Protein AF-W1UDE2-F1 (afdb_monomer_lite)

pLDDT: mean 93.47, std 4.8, range [64.81, 98.12]

Organism: NCBI:txid1403945

Structure (mmCIF, N/CA/C/O backbone):
data_AF-W1UDE2-F1
#
_entry.id   AF-W1UDE2-F1
#
loop_
_atom_site.group_PDB
_atom_site.id
_atom_site.type_symbol
_atom_site.label_atom_id
_atom_site.label_alt_id
_atom_site.label_comp_id
_atom_site.label_asym_id
_atom_site.label_entity_id
_atom_site.label_seq_id
_atom_site.pdbx_PDB_ins_code
_atom_site.Cartn_x
_atom_site.Cartn_y
_atom_site.Cartn_z
_atom_site.occupancy
_atom_site.B_iso_or_equiv
_atom_site.auth_seq_id
_atom_site.auth_comp_id
_atom_site.auth_asym_id
_atom_site.auth_atom_id
_atom_site.pdbx_PDB_model_num
ATOM 1 N N . MET A 1 1 ? 11.462 -13.443 -24.710 1.00 75.19 1 MET A N 1
ATOM 2 C CA . MET A 1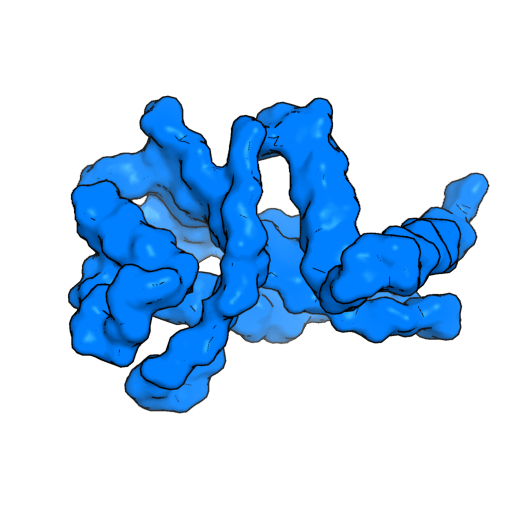 1 ? 11.586 -12.321 -23.776 1.00 75.19 1 MET A CA 1
ATOM 3 C C . MET A 1 1 ? 12.151 -12.863 -22.485 1.00 75.19 1 MET A C 1
ATOM 5 O O . MET A 1 1 ? 11.522 -13.728 -21.880 1.00 75.19 1 MET A O 1
ATOM 9 N N . ASP A 1 2 ? 13.369 -12.464 -22.137 1.00 89.50 2 ASP A N 1
ATOM 10 C CA . ASP A 1 2 ? 13.913 -12.736 -20.805 1.00 89.50 2 ASP A CA 1
ATOM 11 C C . ASP A 1 2 ? 13.407 -11.696 -19.782 1.00 89.50 2 ASP A C 1
ATOM 13 O O . ASP A 1 2 ? 12.695 -10.754 -20.130 1.00 89.50 2 ASP A O 1
ATOM 17 N N . LEU A 1 3 ? 13.744 -11.871 -18.501 1.00 86.25 3 LEU A N 1
ATOM 18 C CA . LEU A 1 3 ? 13.284 -10.970 -17.436 1.00 86.25 3 LEU A CA 1
ATOM 19 C C . LEU A 1 3 ? 13.793 -9.525 -17.606 1.00 86.25 3 LEU A C 1
ATOM 21 O O . LEU A 1 3 ? 13.105 -8.583 -17.216 1.00 86.25 3 LEU A O 1
ATOM 25 N N . ARG A 1 4 ? 14.994 -9.339 -18.168 1.00 86.88 4 ARG A N 1
ATOM 26 C CA . ARG A 1 4 ? 15.585 -8.009 -18.380 1.00 86.88 4 ARG A CA 1
ATOM 27 C C . ARG A 1 4 ? 14.872 -7.285 -19.508 1.00 86.88 4 ARG A C 1
ATOM 29 O O . ARG A 1 4 ? 14.511 -6.126 -19.340 1.00 86.88 4 ARG A O 1
ATOM 36 N N . GLU A 1 5 ? 14.646 -7.982 -20.616 1.00 89.56 5 GLU A N 1
ATOM 37 C CA . GLU A 1 5 ? 13.880 -7.483 -21.755 1.00 89.56 5 GLU A CA 1
ATOM 38 C C . GLU A 1 5 ? 12.455 -7.128 -21.330 1.00 89.56 5 GLU A C 1
ATOM 40 O O . GLU A 1 5 ? 12.001 -6.026 -21.621 1.00 89.56 5 GLU A O 1
ATOM 45 N N . TYR A 1 6 ? 11.785 -8.014 -20.579 1.00 89.81 6 TYR A N 1
ATOM 46 C CA . TYR A 1 6 ? 10.443 -7.765 -20.042 1.00 89.81 6 TYR A CA 1
ATOM 47 C C . TYR A 1 6 ? 10.383 -6.473 -19.237 1.00 89.81 6 TYR A C 1
ATOM 49 O O . TYR A 1 6 ? 9.583 -5.588 -19.531 1.00 89.81 6 TYR A O 1
ATOM 57 N N . ARG A 1 7 ? 11.286 -6.336 -18.263 1.00 90.12 7 ARG A N 1
ATOM 58 C CA . ARG A 1 7 ? 11.341 -5.152 -17.410 1.00 90.12 7 ARG A CA 1
ATOM 59 C C . ARG A 1 7 ? 11.651 -3.884 -18.203 1.00 90.12 7 ARG A C 1
ATOM 61 O O . ARG A 1 7 ? 11.041 -2.857 -17.943 1.00 90.12 7 ARG A O 1
ATOM 68 N N . ALA A 1 8 ? 12.572 -3.938 -19.164 1.00 90.56 8 ALA A N 1
ATOM 69 C CA . ALA A 1 8 ? 12.902 -2.778 -19.989 1.00 90.56 8 ALA A CA 1
ATOM 70 C C . ALA A 1 8 ? 11.701 -2.313 -20.829 1.00 90.56 8 ALA A C 1
ATOM 72 O O . ALA A 1 8 ? 11.433 -1.116 -20.897 1.00 90.56 8 ALA A O 1
ATOM 73 N N . THR A 1 9 ? 10.956 -3.248 -21.427 1.00 92.00 9 THR A N 1
ATOM 74 C CA . THR A 1 9 ? 9.731 -2.929 -22.174 1.00 92.00 9 THR A CA 1
ATOM 75 C C . THR A 1 9 ? 8.652 -2.354 -21.263 1.00 92.00 9 THR A C 1
ATOM 77 O O . THR A 1 9 ? 8.103 -1.310 -21.595 1.00 92.00 9 THR A O 1
ATOM 80 N N . LEU A 1 10 ? 8.415 -2.970 -20.102 1.00 92.38 10 LEU A N 1
ATOM 81 C CA . LEU A 1 10 ? 7.463 -2.484 -19.102 1.00 92.38 10 LEU A CA 1
ATOM 82 C C . LEU A 1 10 ? 7.771 -1.043 -18.673 1.00 92.38 10 LEU A C 1
ATOM 84 O O . LEU A 1 10 ? 6.910 -0.170 -18.704 1.00 92.38 10 LEU A O 1
ATOM 88 N N . LEU A 1 11 ? 9.019 -0.774 -18.289 1.00 94.00 11 LEU A N 1
ATOM 89 C CA . LEU A 1 11 ? 9.422 0.560 -17.858 1.00 94.00 11 LEU A CA 1
ATOM 90 C C . LEU A 1 11 ? 9.301 1.566 -19.004 1.00 94.00 11 LEU A C 1
ATOM 92 O O . LEU A 1 11 ? 8.850 2.688 -18.786 1.00 94.00 11 LEU A O 1
ATOM 96 N N . GLN A 1 12 ? 9.661 1.186 -20.231 1.00 94.19 12 GLN A N 1
ATOM 97 C CA . GLN A 1 12 ? 9.478 2.050 -21.395 1.00 94.19 12 GLN A CA 1
ATOM 98 C C . GLN A 1 12 ? 7.999 2.383 -21.634 1.00 94.19 12 GLN A C 1
ATOM 100 O O . GLN A 1 12 ? 7.687 3.543 -21.895 1.00 94.19 12 GLN A O 1
ATOM 105 N N . GLU A 1 13 ? 7.109 1.398 -21.528 1.00 94.56 13 GLU A N 1
ATOM 106 C CA . GLU A 1 13 ? 5.662 1.582 -21.647 1.00 94.56 13 GLU A CA 1
ATOM 107 C C . GLU A 1 13 ? 5.147 2.579 -20.605 1.00 94.56 13 GLU A C 1
ATOM 109 O O . GLU A 1 13 ? 4.590 3.605 -20.985 1.00 94.56 13 GLU A O 1
ATOM 114 N N . ILE A 1 14 ? 5.464 2.371 -19.323 1.00 95.62 14 ILE A N 1
ATOM 115 C CA . ILE A 1 14 ? 5.082 3.283 -18.230 1.00 95.62 14 ILE A CA 1
ATOM 116 C C . ILE A 1 14 ? 5.591 4.711 -18.483 1.00 95.62 14 ILE A C 1
ATOM 118 O O . ILE A 1 14 ? 4.854 5.679 -18.306 1.00 95.62 14 ILE A O 1
ATOM 122 N N . ASN A 1 15 ? 6.838 4.874 -18.942 1.00 94.75 15 ASN A N 1
ATOM 123 C CA . ASN A 1 15 ? 7.391 6.198 -19.254 1.00 94.75 15 ASN A CA 1
ATOM 124 C C . ASN A 1 15 ? 6.649 6.878 -20.425 1.00 94.75 15 ASN A C 1
ATOM 126 O O . ASN A 1 15 ? 6.450 8.096 -20.405 1.00 94.75 15 ASN A O 1
ATOM 130 N N . ILE A 1 16 ? 6.243 6.118 -21.450 1.00 96.06 16 ILE A N 1
ATOM 131 C CA . ILE A 1 16 ? 5.461 6.640 -22.582 1.00 96.06 16 ILE A CA 1
ATOM 132 C C . ILE A 1 16 ? 4.059 7.046 -22.117 1.00 96.06 16 ILE A C 1
ATOM 134 O O . ILE A 1 16 ? 3.590 8.124 -22.499 1.00 96.06 16 ILE A O 1
ATOM 138 N N . SER A 1 17 ? 3.415 6.224 -21.287 1.00 94.94 17 SER A N 1
ATOM 139 C CA . SER A 1 17 ? 2.090 6.501 -20.726 1.00 94.94 17 SER A CA 1
ATOM 140 C C . SER A 1 17 ? 2.114 7.762 -19.865 1.00 94.94 17 SER A C 1
ATOM 142 O O . SER A 1 17 ? 1.365 8.696 -20.149 1.00 94.94 17 SER A O 1
ATOM 144 N N . ALA A 1 18 ? 3.084 7.893 -18.953 1.00 95.00 18 ALA A N 1
ATOM 145 C CA . ALA A 1 18 ? 3.277 9.101 -18.144 1.00 95.00 18 ALA A CA 1
ATOM 146 C C . ALA A 1 18 ? 3.448 10.369 -18.992 1.00 95.00 18 ALA A C 1
ATOM 148 O O . ALA A 1 18 ? 2.801 11.390 -18.743 1.00 95.00 18 ALA A O 1
ATOM 149 N N . ALA A 1 19 ? 4.268 10.307 -20.046 1.00 94.62 19 ALA A N 1
ATOM 150 C CA . ALA A 1 19 ? 4.465 11.439 -20.950 1.00 94.62 19 ALA A CA 1
ATOM 151 C C . ALA A 1 19 ? 3.196 11.794 -21.748 1.00 94.62 19 ALA A C 1
ATOM 153 O O . ALA A 1 19 ? 2.926 12.973 -21.992 1.00 94.62 19 ALA A O 1
ATOM 154 N N . THR A 1 20 ? 2.421 10.785 -22.152 1.00 96.06 20 THR A N 1
ATOM 155 C CA . THR A 1 20 ? 1.198 10.947 -22.952 1.00 96.06 20 THR A CA 1
ATOM 156 C C . THR A 1 20 ? 0.052 11.503 -22.110 1.00 96.06 20 THR A C 1
ATOM 158 O O . THR A 1 20 ? -0.588 12.479 -22.509 1.00 96.06 20 THR A O 1
ATOM 161 N N . ASN A 1 21 ? -0.155 10.937 -20.921 1.00 93.56 21 ASN A N 1
ATOM 162 C CA . ASN A 1 21 ? -1.221 11.300 -19.990 1.00 93.56 21 ASN A CA 1
ATOM 163 C C . ASN A 1 21 ? -0.901 12.573 -19.195 1.00 93.56 21 ASN A C 1
ATOM 165 O O . ASN A 1 21 ? -1.800 13.182 -18.620 1.00 93.56 21 ASN A O 1
ATOM 169 N N . ARG A 1 22 ? 0.367 13.016 -19.206 1.00 92.06 22 ARG A N 1
ATOM 170 C CA . ARG A 1 22 ? 0.890 14.114 -18.371 1.00 92.06 22 ARG A CA 1
ATOM 171 C C . ARG A 1 22 ? 0.661 13.848 -16.882 1.00 92.06 22 ARG A C 1
ATOM 173 O O . ARG A 1 22 ? 0.319 14.765 -16.136 1.00 92.06 22 ARG A O 1
ATOM 180 N N . ASN A 1 23 ? 0.842 12.594 -16.491 1.00 91.31 23 ASN A N 1
ATOM 181 C CA . ASN A 1 23 ? 0.657 12.118 -15.131 1.00 91.31 23 ASN A CA 1
ATOM 182 C C . ASN A 1 23 ? 2.010 11.862 -14.455 1.00 91.31 23 ASN A C 1
ATOM 184 O O . ASN A 1 23 ? 3.055 11.834 -15.116 1.00 91.31 23 ASN A O 1
ATOM 188 N N . ASP A 1 24 ? 1.993 11.685 -13.136 1.00 92.75 24 ASP A N 1
ATOM 189 C CA . ASP A 1 24 ? 3.173 11.218 -12.421 1.00 92.75 24 ASP A CA 1
ATOM 190 C C . ASP A 1 24 ? 3.508 9.771 -12.811 1.00 92.75 24 ASP A C 1
ATOM 192 O O . ASP A 1 24 ? 2.634 8.931 -13.020 1.00 92.75 24 ASP A O 1
ATOM 196 N N . ILE A 1 25 ? 4.801 9.471 -12.922 1.00 94.12 25 ILE A N 1
ATOM 197 C CA . ILE A 1 25 ? 5.248 8.152 -13.370 1.00 94.12 25 ILE A CA 1
ATOM 198 C C . ILE A 1 25 ? 4.974 7.051 -12.336 1.00 94.12 25 ILE A C 1
ATOM 200 O O . ILE A 1 25 ? 4.784 5.897 -12.716 1.00 94.12 25 ILE A O 1
ATOM 204 N N . VAL A 1 26 ? 4.954 7.383 -11.041 1.00 94.44 26 VAL A N 1
ATOM 205 C CA . VAL A 1 26 ? 4.608 6.427 -9.982 1.00 94.44 26 VAL A CA 1
ATOM 206 C C . VAL A 1 26 ? 3.125 6.085 -10.068 1.00 94.44 26 VAL A C 1
ATOM 208 O O . VAL A 1 26 ? 2.786 4.910 -9.964 1.00 94.44 26 VAL A O 1
ATOM 211 N N . SER A 1 27 ? 2.265 7.072 -10.332 1.00 94.12 27 SER A N 1
ATOM 212 C CA . SER A 1 27 ? 0.832 6.856 -10.571 1.00 94.12 27 SER A CA 1
ATOM 213 C C . SER A 1 27 ? 0.587 5.914 -11.751 1.00 94.12 27 SER A C 1
ATOM 215 O O . SER A 1 27 ? -0.128 4.928 -11.613 1.00 94.12 27 SER A O 1
ATOM 217 N N . GLU A 1 28 ? 1.261 6.131 -12.883 1.00 96.12 28 GLU A N 1
ATOM 218 C CA . GLU A 1 28 ? 1.158 5.242 -14.055 1.00 96.12 28 GLU A CA 1
ATOM 219 C C . GLU A 1 28 ? 1.693 3.832 -13.775 1.00 96.12 28 GLU A C 1
ATOM 221 O O . GLU A 1 28 ? 1.134 2.842 -14.243 1.00 96.12 28 GLU A O 1
ATOM 226 N N . PHE A 1 29 ? 2.762 3.719 -12.981 1.00 96.38 29 PHE A N 1
ATOM 227 C CA . PHE A 1 29 ? 3.262 2.429 -12.514 1.00 96.38 29 PHE A CA 1
ATOM 228 C C . PHE A 1 29 ? 2.225 1.710 -11.641 1.00 96.38 29 PHE A C 1
ATOM 230 O O . PHE A 1 29 ? 1.956 0.532 -11.866 1.00 96.38 29 PHE A O 1
ATOM 237 N N . ILE A 1 30 ? 1.623 2.399 -10.669 1.00 96.12 30 ILE A N 1
ATOM 238 C CA . ILE A 1 30 ? 0.581 1.826 -9.808 1.00 96.12 30 ILE A CA 1
ATOM 239 C C . ILE A 1 30 ? -0.603 1.376 -10.658 1.00 96.12 30 ILE A C 1
ATOM 241 O O . ILE A 1 30 ? -1.016 0.223 -10.547 1.00 96.12 30 ILE A O 1
ATOM 245 N N . GLN A 1 31 ? -1.099 2.252 -11.532 1.00 94.69 31 GLN A N 1
ATOM 246 C CA . GLN A 1 31 ? -2.241 1.980 -12.394 1.00 94.69 31 GLN A CA 1
ATOM 247 C C . GLN A 1 31 ? -1.998 0.755 -13.280 1.00 94.69 31 GLN A C 1
ATOM 249 O O . GLN A 1 31 ? -2.835 -0.142 -13.301 1.00 94.69 31 GLN A O 1
ATOM 254 N N . TYR A 1 32 ? -0.822 0.647 -13.908 1.00 94.94 32 TYR A N 1
ATOM 255 C CA . TYR A 1 32 ? -0.461 -0.523 -14.712 1.00 94.94 32 TYR A CA 1
ATOM 256 C C . TYR A 1 32 ? -0.598 -1.838 -13.927 1.00 94.94 32 TYR A C 1
ATOM 258 O O . TYR A 1 32 ? -1.164 -2.814 -14.419 1.00 94.94 32 TYR A O 1
ATOM 266 N N . TYR A 1 33 ? -0.070 -1.906 -12.702 1.00 94.25 33 TYR A N 1
ATOM 267 C CA . TYR A 1 33 ? -0.150 -3.133 -11.902 1.00 94.25 33 TYR A CA 1
ATOM 268 C C . TYR A 1 33 ? -1.560 -3.397 -11.383 1.00 94.25 33 TYR A C 1
ATOM 270 O O . TYR A 1 33 ? -2.008 -4.540 -11.402 1.00 94.25 33 TYR A O 1
ATOM 278 N N . VAL A 1 34 ? -2.255 -2.354 -10.939 1.00 95.00 34 VAL A N 1
ATOM 279 C CA . VAL A 1 34 ? -3.624 -2.447 -10.434 1.00 95.00 34 VAL A CA 1
ATOM 280 C C . VAL A 1 34 ? -4.574 -2.955 -11.514 1.00 95.00 34 VAL A C 1
ATOM 282 O O . VAL A 1 34 ? -5.333 -3.876 -11.236 1.00 95.00 34 VAL A O 1
ATOM 285 N N . GLU A 1 35 ? -4.503 -2.429 -12.738 1.00 94.62 35 GLU A N 1
ATOM 286 C CA . GLU A 1 35 ? -5.339 -2.883 -13.859 1.00 94.62 35 GLU A CA 1
ATOM 287 C C . GLU A 1 35 ? -5.130 -4.378 -14.131 1.00 94.62 35 GLU A C 1
ATOM 289 O O . GLU A 1 35 ? -6.093 -5.138 -14.185 1.00 94.62 35 GLU A O 1
ATOM 294 N N . ASN A 1 36 ? -3.873 -4.835 -14.163 1.00 93.44 36 ASN A N 1
ATOM 295 C CA . ASN A 1 36 ? -3.560 -6.260 -14.307 1.00 93.44 36 ASN A CA 1
ATOM 296 C C . ASN A 1 36 ? -4.108 -7.122 -13.153 1.00 93.44 36 ASN A C 1
ATOM 298 O O . ASN A 1 36 ? -4.442 -8.288 -13.357 1.00 93.44 36 ASN A O 1
ATOM 302 N N . MET A 1 37 ? -4.162 -6.586 -11.930 1.00 93.81 37 MET A N 1
ATOM 303 C CA . MET A 1 37 ? -4.700 -7.295 -10.764 1.00 93.81 37 MET A CA 1
ATOM 304 C C . MET A 1 37 ? -6.233 -7.344 -10.769 1.00 93.81 37 MET A C 1
ATOM 306 O O . MET A 1 37 ? -6.796 -8.372 -10.396 1.00 93.81 37 MET A O 1
ATOM 310 N N . ILE A 1 38 ? -6.897 -6.278 -11.223 1.00 94.25 38 ILE A N 1
ATOM 311 C CA . ILE A 1 38 ? -8.353 -6.247 -11.429 1.00 94.25 38 ILE A CA 1
ATOM 312 C C . ILE A 1 38 ? -8.741 -7.244 -12.525 1.00 94.25 38 ILE A C 1
ATOM 314 O O . ILE A 1 38 ? -9.632 -8.064 -12.318 1.00 94.25 38 ILE A O 1
ATOM 318 N N . ASP A 1 39 ? -8.021 -7.253 -13.651 1.00 95.19 39 ASP A N 1
ATOM 319 C CA . ASP A 1 39 ? -8.230 -8.216 -14.743 1.00 95.19 39 ASP A CA 1
ATOM 320 C C . ASP A 1 39 ? -8.025 -9.673 -14.292 1.00 95.19 39 ASP A C 1
ATOM 322 O O . ASP A 1 39 ? -8.617 -10.599 -14.850 1.00 95.19 39 ASP A O 1
ATOM 326 N N . ALA A 1 40 ? -7.187 -9.885 -13.274 1.00 94.19 40 ALA A N 1
ATOM 327 C CA . ALA A 1 40 ? -6.961 -11.181 -12.640 1.00 94.19 40 ALA A CA 1
ATOM 328 C C . ALA A 1 40 ? -7.982 -11.524 -11.535 1.00 94.19 40 ALA A C 1
ATOM 330 O O . ALA A 1 40 ? -7.820 -12.553 -10.878 1.00 94.19 40 ALA A O 1
ATOM 331 N N . GLU A 1 41 ? -9.012 -10.695 -11.333 1.00 91.56 41 GLU A N 1
ATOM 332 C CA . GLU A 1 41 ? -10.052 -10.844 -10.306 1.00 91.56 41 GLU A CA 1
ATOM 333 C C . GLU A 1 41 ? -9.492 -10.877 -8.862 1.00 91.56 41 GLU A C 1
ATOM 335 O O . GLU A 1 41 ? -10.056 -11.518 -7.975 1.00 91.56 41 GLU A O 1
ATOM 340 N N . GLU A 1 42 ? -8.369 -10.192 -8.590 1.00 89.75 42 GLU A N 1
ATOM 341 C CA . GLU A 1 42 ? -7.819 -10.084 -7.222 1.00 89.75 42 GLU A CA 1
ATOM 342 C C . GLU A 1 42 ? -8.613 -9.107 -6.337 1.00 89.75 42 GLU A C 1
ATOM 344 O O . GLU A 1 42 ? -8.598 -9.237 -5.109 1.00 89.75 42 GLU A O 1
ATOM 349 N N . PHE A 1 43 ? -9.253 -8.103 -6.941 1.00 89.69 43 PHE A N 1
ATOM 350 C CA . PHE A 1 43 ? -10.190 -7.161 -6.321 1.00 89.69 43 PHE A CA 1
ATOM 351 C C . PHE A 1 43 ? -10.995 -6.434 -7.411 1.00 89.69 43 PHE A C 1
ATOM 353 O O . PHE A 1 43 ? -10.543 -6.338 -8.549 1.00 89.69 43 PHE A O 1
ATOM 360 N N . ASP A 1 44 ? -12.169 -5.908 -7.052 1.00 87.56 44 ASP A N 1
ATOM 361 C CA . ASP A 1 44 ? -13.123 -5.355 -8.027 1.00 87.56 44 ASP A CA 1
ATOM 362 C C . ASP A 1 44 ? -12.839 -3.899 -8.428 1.00 87.56 44 ASP A C 1
ATOM 364 O O . ASP A 1 44 ? -13.110 -3.503 -9.559 1.00 87.56 44 ASP A O 1
ATOM 368 N N . ASP A 1 45 ? -12.337 -3.087 -7.495 1.00 90.69 45 ASP A N 1
ATOM 369 C CA . ASP A 1 45 ? -12.121 -1.653 -7.702 1.00 90.69 45 ASP A CA 1
ATOM 370 C C . ASP A 1 45 ? -10.917 -1.148 -6.899 1.00 90.69 45 ASP A C 1
ATOM 372 O O . ASP A 1 45 ? -10.564 -1.711 -5.857 1.00 90.69 45 ASP A O 1
ATOM 376 N N . PHE A 1 46 ? -10.296 -0.071 -7.375 1.00 94.44 46 PHE A N 1
ATOM 377 C CA . PHE A 1 46 ? -9.144 0.575 -6.761 1.00 94.44 46 PHE A CA 1
ATOM 378 C C . PHE A 1 46 ? -9.299 2.089 -6.764 1.00 94.44 46 PHE A C 1
ATOM 380 O O . PHE A 1 46 ? -9.602 2.714 -7.776 1.00 94.44 46 PHE A O 1
ATOM 387 N N . THR A 1 47 ? -8.996 2.699 -5.625 1.00 95.50 47 THR A N 1
ATOM 388 C CA . THR A 1 47 ? -8.887 4.148 -5.498 1.00 95.50 47 THR A CA 1
ATOM 389 C C . THR A 1 47 ? -7.434 4.526 -5.251 1.00 95.50 47 THR A C 1
ATOM 391 O O . THR A 1 47 ? -6.866 4.219 -4.196 1.00 95.50 47 THR A O 1
ATOM 394 N N . GLU A 1 48 ? -6.841 5.231 -6.213 1.00 94.62 48 GLU A N 1
ATOM 395 C CA . GLU A 1 48 ? -5.506 5.805 -6.066 1.00 94.62 48 GLU A CA 1
ATOM 396 C C . GLU A 1 48 ? -5.513 6.908 -5.003 1.00 94.62 48 GLU A C 1
ATOM 398 O O . GLU A 1 48 ? -6.376 7.788 -4.990 1.00 94.62 48 GLU A O 1
ATOM 403 N N . CYS A 1 49 ? -4.548 6.863 -4.087 1.00 94.31 49 CYS A N 1
ATOM 404 C CA . CYS A 1 49 ? -4.429 7.848 -3.024 1.00 94.31 49 CYS A CA 1
ATOM 405 C C . CYS A 1 49 ? -3.008 7.867 -2.469 1.00 94.31 49 CYS A C 1
ATOM 407 O O . CYS A 1 49 ? -2.684 7.107 -1.557 1.00 94.31 49 CYS A O 1
ATOM 409 N N . PHE A 1 50 ? -2.177 8.783 -2.969 1.00 94.50 50 PHE A N 1
ATOM 410 C CA . PHE A 1 50 ? -0.930 9.119 -2.292 1.00 94.50 50 PHE A CA 1
ATOM 411 C C . PHE A 1 50 ? -1.230 9.907 -1.013 1.00 94.50 50 PHE A C 1
ATOM 413 O O . PHE A 1 50 ? -1.730 11.036 -1.062 1.00 94.50 50 PHE A O 1
ATOM 420 N N . TYR A 1 51 ? -0.909 9.324 0.141 1.00 94.81 51 TYR A N 1
ATOM 421 C CA . TYR A 1 51 ? -1.138 9.959 1.433 1.00 94.81 51 TYR A CA 1
ATOM 422 C C . TYR A 1 51 ? -0.028 9.653 2.443 1.00 94.81 51 TYR A C 1
ATOM 424 O O . TYR A 1 51 ? 0.149 8.511 2.866 1.00 94.81 51 TYR A O 1
ATOM 432 N N . GLU A 1 52 ? 0.684 10.698 2.878 1.00 93.38 52 GLU A N 1
ATOM 433 C CA . GLU A 1 52 ? 1.753 10.654 3.888 1.00 93.38 52 GLU A CA 1
ATOM 434 C C . GLU A 1 52 ? 1.429 11.635 5.036 1.00 93.38 52 GLU A C 1
ATOM 436 O O . GLU A 1 52 ? 1.832 12.802 4.999 1.00 93.38 52 GLU A O 1
ATOM 441 N N . PRO A 1 53 ? 0.658 11.211 6.058 1.00 86.25 53 PRO A N 1
ATOM 442 C CA . PRO A 1 53 ? 0.278 12.087 7.156 1.00 86.25 53 PRO A CA 1
ATOM 443 C C . PRO A 1 53 ? 1.459 12.367 8.084 1.00 86.25 53 PRO A C 1
ATOM 445 O O . PRO A 1 53 ? 2.280 11.495 8.388 1.00 86.25 53 PRO A O 1
ATOM 448 N N . LEU A 1 54 ? 1.489 13.581 8.635 1.00 85.62 54 LEU A N 1
ATOM 449 C CA . LEU A 1 54 ? 2.351 13.892 9.768 1.00 85.62 54 LEU A CA 1
ATOM 450 C C . LEU A 1 54 ? 1.763 13.250 11.025 1.00 85.62 54 LEU A C 1
ATOM 452 O O . LE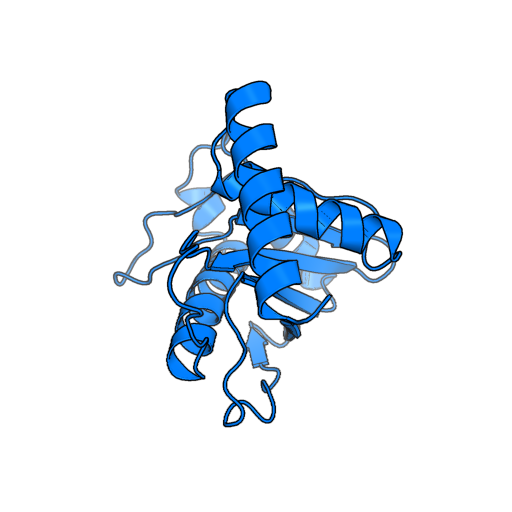U A 1 54 ? 0.703 13.651 11.495 1.00 85.62 54 LEU A O 1
ATOM 456 N N . VAL A 1 55 ? 2.465 12.261 11.577 1.00 85.00 55 VAL A N 1
ATOM 457 C CA . VAL A 1 55 ? 2.015 11.521 12.763 1.00 85.00 55 VAL A CA 1
ATOM 458 C C . VAL A 1 55 ? 2.977 11.678 13.948 1.00 85.00 55 VAL A C 1
ATOM 460 O O . VAL A 1 55 ? 4.166 11.981 13.769 1.00 85.00 55 VAL A O 1
ATOM 463 N N . PRO A 1 56 ? 2.513 11.451 15.194 1.00 82.38 56 PRO A N 1
ATOM 464 C CA . PRO A 1 56 ? 3.348 11.566 16.378 1.00 82.38 56 PRO A CA 1
ATOM 465 C C . PRO A 1 56 ? 4.483 10.535 16.355 1.00 82.38 56 PRO A C 1
ATOM 467 O O . PRO A 1 56 ? 4.387 9.475 15.739 1.00 82.38 56 PRO A O 1
ATOM 470 N N . ARG A 1 57 ? 5.559 10.804 17.104 1.00 76.31 57 ARG A N 1
ATOM 471 C CA . ARG A 1 57 ? 6.719 9.897 17.270 1.00 76.31 57 ARG A CA 1
ATOM 472 C C . ARG A 1 57 ? 7.564 9.665 16.006 1.00 76.31 57 ARG A C 1
ATOM 474 O O . ARG A 1 57 ? 8.337 8.712 15.987 1.00 76.31 57 ARG A O 1
ATOM 481 N N . GLN A 1 58 ? 7.458 10.525 14.986 1.00 64.81 58 GLN A N 1
ATOM 482 C CA . GLN A 1 58 ? 8.248 10.442 13.743 1.00 64.81 58 GLN A CA 1
ATOM 483 C C . GLN A 1 58 ? 8.136 9.082 13.026 1.00 64.81 58 GLN A C 1
ATOM 485 O O . GLN A 1 58 ? 9.053 8.669 12.310 1.00 64.81 58 GLN A O 1
ATOM 490 N N . LYS A 1 59 ? 7.024 8.356 13.212 1.00 76.38 59 LYS A N 1
ATOM 491 C CA . LYS A 1 59 ? 6.737 7.190 12.375 1.00 76.38 59 LYS A CA 1
ATOM 492 C C . LYS A 1 59 ? 6.485 7.693 10.952 1.00 76.38 59 LYS A C 1
ATOM 494 O O . LYS A 1 59 ? 5.727 8.634 10.760 1.00 76.38 59 LYS A O 1
ATOM 499 N N . LYS A 1 60 ? 7.122 7.074 9.959 1.00 88.31 60 LYS A N 1
ATOM 500 C CA . LYS A 1 60 ? 6.752 7.297 8.557 1.00 88.31 60 LYS A CA 1
ATOM 501 C C . LYS A 1 60 ? 5.503 6.481 8.267 1.00 88.31 60 LYS A C 1
ATOM 503 O O . LYS A 1 60 ? 5.505 5.285 8.552 1.00 88.31 60 LYS A O 1
ATOM 508 N N . VAL A 1 61 ? 4.484 7.125 7.721 1.00 94.50 61 VAL A N 1
ATOM 509 C CA . VAL A 1 61 ? 3.204 6.523 7.348 1.00 94.50 61 VAL A CA 1
ATOM 510 C C . VAL A 1 61 ? 2.945 6.891 5.904 1.00 94.50 61 VAL A C 1
ATOM 512 O O . VAL A 1 61 ? 3.167 8.033 5.532 1.00 94.50 61 VAL A O 1
ATOM 515 N N . GLN A 1 62 ? 2.543 5.923 5.095 1.00 96.44 62 GLN A N 1
ATOM 516 C CA . GLN A 1 62 ? 2.270 6.153 3.685 1.00 96.44 62 GLN A CA 1
ATOM 517 C C . GLN A 1 62 ? 1.335 5.067 3.172 1.00 96.44 62 GLN A C 1
ATOM 519 O O . GLN A 1 62 ? 1.518 3.897 3.525 1.00 96.44 62 GLN A O 1
ATOM 524 N N . ILE A 1 63 ? 0.399 5.469 2.325 1.00 97.44 63 ILE A N 1
ATOM 525 C CA . ILE A 1 63 ? -0.314 4.613 1.379 1.00 97.44 63 ILE A CA 1
ATOM 526 C C . ILE A 1 63 ? -0.310 5.307 0.016 1.00 97.44 63 ILE A C 1
ATOM 528 O O . ILE A 1 63 ? -0.200 6.532 -0.035 1.00 97.44 63 ILE A O 1
ATOM 532 N N . ASP A 1 64 ? -0.430 4.521 -1.048 1.00 97.38 64 ASP A N 1
ATOM 533 C CA . ASP A 1 64 ? -0.543 5.016 -2.425 1.00 97.38 64 ASP A CA 1
ATOM 534 C C . ASP A 1 64 ? -1.895 4.646 -3.069 1.00 97.38 64 ASP A C 1
ATOM 536 O O . ASP A 1 64 ? -2.217 5.071 -4.176 1.00 97.38 64 ASP A O 1
ATOM 540 N N . GLY A 1 65 ? -2.731 3.895 -2.352 1.00 96.31 65 GLY A N 1
ATOM 541 C CA . GLY A 1 65 ? -4.104 3.605 -2.744 1.00 96.31 65 GLY A CA 1
ATOM 542 C C . GLY A 1 65 ? -4.753 2.546 -1.867 1.00 96.31 65 GLY A C 1
ATOM 543 O O . GLY A 1 65 ? -4.106 1.953 -0.991 1.00 96.31 65 GLY A O 1
ATOM 544 N N . TYR A 1 66 ? -6.038 2.303 -2.109 1.00 96.75 66 TYR A N 1
ATOM 545 C CA . TYR A 1 66 ? -6.795 1.262 -1.425 1.00 96.75 66 TYR A CA 1
ATOM 546 C C . TYR A 1 66 ? -7.821 0.581 -2.336 1.00 96.75 66 TYR A C 1
ATOM 548 O O . TYR A 1 66 ? -8.261 1.138 -3.336 1.00 96.75 66 TYR A O 1
ATOM 556 N N . ALA A 1 67 ? -8.214 -0.623 -1.939 1.00 96.06 67 ALA A N 1
ATOM 557 C CA . ALA A 1 67 ? -9.345 -1.367 -2.469 1.00 96.06 67 ALA A CA 1
ATOM 558 C C . ALA A 1 67 ? -10.102 -1.997 -1.294 1.00 96.06 67 ALA A C 1
ATOM 560 O O . ALA A 1 67 ? -9.498 -2.358 -0.275 1.00 96.06 67 ALA A O 1
ATOM 561 N N . ARG A 1 68 ? -11.422 -2.132 -1.408 1.00 94.25 68 ARG A N 1
ATOM 562 C CA . ARG A 1 68 ? -12.258 -2.731 -0.364 1.00 94.25 68 ARG A CA 1
ATOM 563 C C . ARG A 1 68 ? -13.109 -3.839 -0.956 1.00 94.25 68 ARG A C 1
ATOM 565 O O . ARG A 1 68 ? -13.876 -3.597 -1.876 1.00 94.25 68 ARG A O 1
ATOM 572 N N . ASP A 1 69 ? -13.022 -5.012 -0.349 1.00 93.88 69 ASP A N 1
ATOM 573 C CA . ASP A 1 69 ? -13.981 -6.085 -0.572 1.00 93.88 69 ASP A CA 1
ATOM 574 C C . ASP A 1 69 ? -15.101 -5.950 0.473 1.00 93.88 69 ASP A C 1
ATOM 576 O O . ASP A 1 69 ? -14.882 -6.035 1.687 1.00 93.88 69 ASP A O 1
ATOM 580 N N . GLU A 1 70 ? -16.316 -5.658 0.013 1.00 89.50 70 GLU A N 1
ATOM 581 C CA . GLU A 1 70 ? -17.481 -5.514 0.890 1.00 89.50 70 GLU A CA 1
ATOM 582 C C . GLU A 1 70 ? -18.082 -6.858 1.325 1.00 89.50 70 GLU A C 1
ATOM 584 O O . GLU A 1 70 ? -18.749 -6.923 2.364 1.00 89.50 70 GLU A O 1
ATOM 589 N N . VAL A 1 71 ? -17.841 -7.929 0.564 1.00 90.19 71 VAL A N 1
ATOM 590 C CA . VAL A 1 71 ? -18.374 -9.269 0.825 1.00 90.19 71 VAL A CA 1
ATOM 591 C C . VAL A 1 71 ? -17.677 -9.875 2.035 1.00 90.19 71 VAL A C 1
ATOM 593 O O . VAL A 1 71 ? -18.344 -10.359 2.955 1.00 90.19 71 VAL A O 1
ATOM 596 N N . ASP A 1 72 ? -16.346 -9.819 2.071 1.00 90.69 72 ASP A N 1
ATOM 597 C CA . ASP A 1 72 ? -15.552 -10.384 3.164 1.00 90.69 72 ASP A CA 1
ATOM 598 C C . ASP A 1 72 ? -15.061 -9.335 4.184 1.00 90.69 72 ASP A C 1
ATOM 600 O O . ASP A 1 72 ? -14.554 -9.704 5.245 1.00 90.69 72 ASP A O 1
ATOM 604 N N . ASN A 1 73 ? -15.293 -8.041 3.927 1.00 93.31 73 ASN A N 1
ATOM 605 C CA . ASN A 1 73 ? -14.802 -6.908 4.721 1.00 93.31 73 ASN A CA 1
ATOM 606 C C . ASN A 1 73 ? -13.268 -6.871 4.851 1.00 93.31 73 ASN A C 1
ATOM 608 O O . ASN A 1 73 ? -12.734 -6.529 5.916 1.00 93.31 73 ASN A O 1
ATOM 612 N N . THR A 1 74 ? -12.559 -7.205 3.773 1.00 95.69 74 THR A N 1
ATOM 613 C CA . THR A 1 74 ? -11.113 -7.026 3.644 1.00 95.69 74 THR A CA 1
ATOM 614 C C . THR A 1 74 ? -10.784 -5.635 3.104 1.00 95.69 74 THR A C 1
ATOM 616 O O . THR A 1 74 ? -11.333 -5.176 2.102 1.00 95.69 74 THR A O 1
ATOM 619 N N . PHE A 1 75 ? -9.827 -4.969 3.754 1.00 97.00 75 PHE A N 1
ATOM 620 C CA . PHE A 1 75 ? -9.224 -3.735 3.248 1.00 97.00 75 PHE A CA 1
ATOM 621 C C . PHE A 1 75 ? -7.848 -4.032 2.655 1.00 97.00 75 PHE A C 1
ATOM 623 O O . PHE A 1 75 ? -6.938 -4.492 3.351 1.00 97.00 75 PHE A O 1
ATOM 630 N N . SER A 1 76 ? -7.695 -3.740 1.372 1.00 97.25 76 SER A N 1
ATOM 631 C CA . SER A 1 76 ? -6.445 -3.843 0.633 1.00 97.25 76 SER A CA 1
ATOM 632 C C . SER A 1 76 ? -5.797 -2.465 0.531 1.00 97.25 76 SER A C 1
ATOM 634 O O . SER A 1 76 ? -6.430 -1.523 0.071 1.00 97.25 76 SER A O 1
ATOM 636 N N . LEU A 1 77 ? -4.549 -2.327 0.973 1.00 97.94 77 LEU A N 1
ATOM 637 C CA . LEU A 1 77 ? -3.798 -1.069 0.969 1.00 97.94 77 LEU A CA 1
ATOM 638 C C . LEU A 1 77 ? -2.507 -1.238 0.180 1.00 97.94 77 LEU A C 1
ATOM 640 O O . LEU A 1 77 ? -1.827 -2.258 0.307 1.00 97.94 77 LEU A O 1
ATOM 644 N N . PHE A 1 78 ? -2.158 -0.229 -0.607 1.00 98.06 78 PHE A N 1
ATOM 645 C CA . PHE A 1 78 ? -1.082 -0.313 -1.586 1.00 98.06 78 PHE A CA 1
ATOM 646 C C . PHE A 1 78 ? 0.048 0.648 -1.231 1.00 98.06 78 PHE A C 1
ATOM 648 O O . PHE A 1 78 ? -0.186 1.734 -0.699 1.00 98.06 78 PHE A O 1
ATOM 655 N N . ILE A 1 79 ? 1.281 0.234 -1.511 1.00 97.94 79 ILE A N 1
ATOM 656 C CA . ILE A 1 79 ? 2.466 1.087 -1.453 1.00 97.94 79 ILE A CA 1
ATOM 657 C C . ILE A 1 79 ? 3.421 0.725 -2.593 1.00 97.94 79 ILE A C 1
ATOM 659 O O . ILE A 1 79 ? 3.726 -0.448 -2.805 1.00 97.94 79 ILE A O 1
ATOM 663 N N . ALA A 1 80 ? 3.912 1.723 -3.314 1.00 97.50 80 ALA A N 1
ATOM 664 C CA . ALA A 1 80 ? 4.848 1.584 -4.411 1.00 97.50 80 ALA A CA 1
ATOM 665 C C . ALA A 1 80 ? 6.299 1.774 -3.937 1.00 97.50 80 ALA A C 1
ATOM 667 O O . ALA A 1 80 ? 6.655 2.730 -3.246 1.00 97.50 80 ALA A O 1
ATOM 668 N N . ASP A 1 81 ? 7.167 0.853 -4.348 1.00 96.56 81 ASP A N 1
ATOM 669 C CA . ASP A 1 81 ? 8.625 0.952 -4.300 1.00 96.56 81 ASP A CA 1
ATOM 670 C C . ASP A 1 81 ? 9.164 0.868 -5.730 1.00 96.56 81 ASP A C 1
ATOM 672 O O . ASP A 1 81 ? 9.621 -0.184 -6.189 1.00 96.56 81 ASP A O 1
ATOM 676 N N . PHE A 1 82 ? 9.060 1.994 -6.434 1.00 94.94 82 PHE A N 1
ATOM 677 C CA . PHE A 1 82 ? 9.399 2.123 -7.845 1.00 94.94 82 PHE A CA 1
ATOM 678 C C . PHE A 1 82 ? 10.757 2.809 -8.037 1.00 94.94 82 PHE A C 1
ATOM 680 O O . PHE A 1 82 ? 10.955 3.950 -7.622 1.00 94.94 82 PHE A O 1
ATOM 687 N N . SER A 1 83 ? 11.709 2.113 -8.663 1.00 91.75 83 SER A N 1
ATOM 688 C CA . SER A 1 83 ? 13.051 2.643 -8.946 1.00 91.75 83 SER A CA 1
ATOM 689 C C . SER A 1 83 ? 13.141 3.395 -10.276 1.00 91.75 83 SER A C 1
ATOM 691 O O . SER A 1 83 ? 14.008 4.255 -10.433 1.00 91.75 83 SER A O 1
ATOM 693 N N . ASN A 1 84 ? 12.286 3.042 -11.248 1.00 90.38 84 ASN A N 1
ATOM 694 C CA . ASN A 1 84 ? 12.381 3.455 -12.655 1.00 90.38 84 ASN A CA 1
ATOM 695 C C . ASN A 1 84 ? 13.796 3.293 -13.261 1.00 90.38 84 ASN A C 1
ATOM 697 O O . ASN A 1 84 ? 14.199 4.026 -14.167 1.00 90.38 84 ASN A O 1
ATOM 701 N N . ASN A 1 85 ? 14.606 2.368 -12.737 1.00 87.19 85 ASN A N 1
ATOM 702 C CA . ASN A 1 85 ? 15.997 2.234 -13.152 1.00 87.19 85 ASN A CA 1
ATOM 703 C C . ASN A 1 85 ? 16.111 1.283 -14.347 1.00 87.19 85 ASN A C 1
ATOM 705 O O . ASN A 1 85 ? 16.137 0.068 -14.176 1.00 87.19 85 ASN A O 1
ATOM 709 N N . ASN A 1 86 ? 16.219 1.820 -15.562 1.00 77.00 86 ASN A N 1
ATOM 710 C CA . ASN A 1 86 ? 16.346 1.017 -16.787 1.00 77.00 86 ASN A CA 1
ATOM 711 C C . ASN A 1 86 ? 17.724 0.366 -16.997 1.00 77.00 86 ASN A C 1
ATOM 713 O O . ASN A 1 86 ? 17.877 -0.435 -17.918 1.00 77.00 86 ASN A O 1
ATOM 717 N N . ILE A 1 87 ? 18.727 0.710 -16.186 1.00 78.12 87 ILE A N 1
ATOM 718 C CA . ILE A 1 87 ? 20.113 0.263 -16.383 1.00 78.12 87 ILE A CA 1
ATOM 719 C C . ILE A 1 87 ? 20.396 -0.966 -15.523 1.00 78.12 87 ILE A C 1
ATOM 721 O O . ILE A 1 87 ? 20.805 -2.006 -16.041 1.00 78.12 87 ILE A O 1
ATOM 725 N N . ASP A 1 88 ? 20.135 -0.859 -14.222 1.00 84.44 88 ASP A N 1
ATOM 726 C CA . ASP A 1 88 ? 20.416 -1.913 -13.256 1.00 84.44 88 ASP A CA 1
ATOM 727 C C . ASP A 1 88 ? 19.123 -2.456 -12.655 1.00 84.44 88 ASP A C 1
ATOM 729 O O . ASP A 1 88 ? 18.224 -1.708 -12.268 1.00 84.44 88 ASP A O 1
ATOM 733 N N . ILE A 1 89 ? 19.041 -3.783 -12.541 1.00 86.56 89 ILE A N 1
ATOM 734 C CA . ILE A 1 89 ? 17.945 -4.412 -11.810 1.00 86.56 89 ILE A CA 1
ATOM 735 C C . ILE A 1 89 ? 18.283 -4.407 -10.326 1.00 86.56 89 ILE A C 1
ATOM 737 O O . ILE A 1 89 ? 19.150 -5.151 -9.858 1.00 86.56 89 ILE A O 1
ATOM 741 N N . GLU A 1 90 ? 17.555 -3.584 -9.586 1.00 92.94 90 GLU A N 1
ATOM 742 C CA . GLU A 1 90 ? 17.638 -3.543 -8.137 1.00 92.94 90 GLU A CA 1
ATOM 743 C C . GLU A 1 90 ? 16.973 -4.763 -7.490 1.00 92.94 90 GLU A C 1
ATOM 745 O O . GLU A 1 90 ? 16.136 -5.458 -8.072 1.00 92.94 90 GLU A O 1
ATOM 750 N N . THR A 1 91 ? 17.377 -5.038 -6.250 1.00 95.19 91 THR A N 1
ATOM 751 C CA . THR A 1 91 ? 16.857 -6.155 -5.462 1.00 95.19 91 THR A CA 1
ATOM 752 C C . THR A 1 91 ? 16.100 -5.638 -4.246 1.00 95.19 91 THR A C 1
ATOM 754 O O . THR A 1 91 ? 16.674 -4.909 -3.437 1.00 95.19 91 THR A O 1
ATOM 757 N N . LEU A 1 92 ? 14.856 -6.084 -4.069 1.00 96.56 92 LEU A N 1
ATOM 758 C CA . LEU A 1 92 ? 14.064 -5.818 -2.873 1.00 96.56 92 LEU A CA 1
ATOM 759 C C . LEU A 1 92 ? 14.433 -6.816 -1.762 1.00 96.56 92 LEU A C 1
ATOM 761 O O . LEU A 1 92 ? 14.292 -8.034 -1.915 1.00 96.56 92 LEU A O 1
ATOM 765 N N . ILE A 1 93 ? 14.929 -6.309 -0.631 1.00 96.50 93 ILE A N 1
ATOM 766 C CA . ILE A 1 93 ? 15.377 -7.125 0.512 1.00 96.50 93 ILE A CA 1
ATOM 767 C C . ILE A 1 93 ? 14.415 -7.056 1.708 1.00 96.50 93 ILE A C 1
ATOM 769 O O . ILE A 1 93 ? 13.650 -6.109 1.868 1.00 96.50 93 ILE A O 1
ATOM 773 N N . ASN A 1 94 ? 14.512 -8.034 2.620 1.00 95.44 94 ASN A N 1
ATOM 774 C CA . ASN A 1 94 ? 13.657 -8.143 3.817 1.00 95.44 94 ASN A CA 1
ATOM 775 C C . ASN A 1 94 ? 13.547 -6.846 4.641 1.00 95.44 94 ASN A C 1
ATOM 777 O O . ASN A 1 94 ? 12.484 -6.543 5.178 1.00 95.44 94 ASN A O 1
ATOM 781 N N . THR A 1 95 ? 14.635 -6.082 4.780 1.00 95.69 95 THR A N 1
ATOM 782 C CA . THR A 1 95 ? 14.614 -4.830 5.550 1.00 95.69 95 THR A CA 1
ATOM 783 C C . THR A 1 95 ? 13.787 -3.747 4.863 1.00 95.69 95 THR A C 1
ATOM 785 O O . THR A 1 95 ? 13.054 -3.046 5.553 1.00 95.69 95 THR A O 1
ATOM 788 N N . GLN A 1 96 ? 13.845 -3.643 3.533 1.00 96.75 96 GLN A N 1
ATOM 789 C CA . GLN A 1 96 ? 13.027 -2.707 2.755 1.00 96.75 96 GLN A CA 1
ATOM 790 C C . GLN A 1 96 ? 11.549 -3.100 2.812 1.00 96.75 96 GLN A C 1
ATOM 792 O O . GLN A 1 96 ? 10.722 -2.264 3.160 1.00 96.75 96 GLN A O 1
ATOM 797 N N . ILE A 1 97 ? 11.235 -4.387 2.619 1.00 97.06 97 ILE A N 1
ATOM 798 C CA . ILE A 1 97 ? 9.871 -4.928 2.768 1.00 97.06 97 ILE A CA 1
ATOM 799 C C . ILE A 1 97 ? 9.302 -4.572 4.144 1.00 97.06 97 ILE A C 1
ATOM 801 O O . ILE A 1 97 ? 8.178 -4.091 4.262 1.00 97.06 97 ILE A O 1
ATOM 805 N N . LYS A 1 98 ? 10.097 -4.757 5.207 1.00 95.88 98 LYS A N 1
ATOM 806 C CA . LYS A 1 98 ? 9.683 -4.423 6.574 1.00 95.88 98 LYS A CA 1
ATOM 807 C C . LYS A 1 98 ? 9.420 -2.926 6.754 1.00 95.88 98 LYS A C 1
ATOM 809 O O . LYS A 1 98 ? 8.496 -2.576 7.482 1.00 95.88 98 LYS A O 1
ATOM 814 N N . VAL A 1 99 ? 10.215 -2.057 6.129 1.00 96.31 99 VAL A N 1
ATOM 815 C CA . VAL A 1 99 ? 10.009 -0.600 6.174 1.00 96.31 99 VAL A CA 1
ATOM 816 C C . VAL A 1 99 ? 8.721 -0.210 5.451 1.00 96.31 99 VAL A C 1
ATOM 818 O O . VAL A 1 99 ? 7.912 0.503 6.037 1.00 96.31 99 VAL A O 1
ATOM 821 N N . LEU A 1 100 ? 8.507 -0.710 4.232 1.00 97.50 100 LEU A N 1
ATOM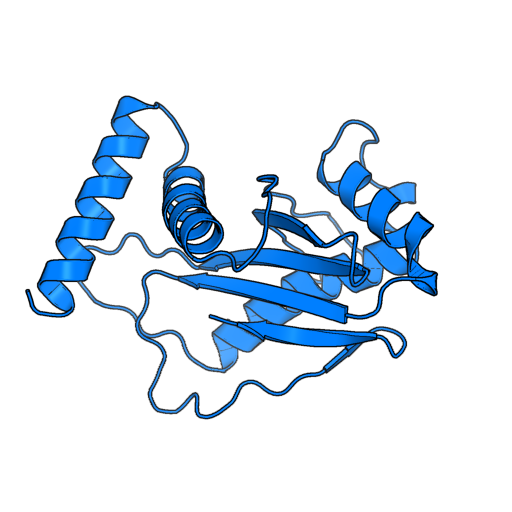 822 C CA . LEU A 1 100 ? 7.310 -0.433 3.427 1.00 97.50 100 LEU A CA 1
ATOM 823 C C . LEU A 1 100 ? 6.044 -0.909 4.143 1.00 97.50 100 LEU A C 1
ATOM 825 O O . LEU A 1 100 ? 5.134 -0.123 4.387 1.00 97.50 100 LEU A O 1
ATOM 829 N N . ARG A 1 101 ? 6.051 -2.156 4.624 1.00 96.56 101 ARG A N 1
ATOM 830 C CA . ARG A 1 101 ? 4.983 -2.701 5.468 1.00 96.56 101 ARG A CA 1
ATOM 831 C C . ARG A 1 101 ? 4.690 -1.807 6.670 1.00 96.56 101 ARG A C 1
ATOM 833 O O . ARG A 1 101 ? 3.533 -1.527 6.948 1.00 96.56 101 ARG A O 1
ATOM 840 N N . LYS A 1 102 ? 5.720 -1.365 7.401 1.00 95.88 102 LYS A N 1
ATOM 841 C CA . LYS A 1 102 ? 5.535 -0.562 8.619 1.00 95.88 102 LYS A CA 1
ATOM 842 C C . LYS A 1 102 ? 4.919 0.810 8.351 1.00 95.88 102 LYS A C 1
ATOM 844 O O . LYS A 1 102 ? 4.238 1.316 9.238 1.00 95.88 102 LYS A O 1
ATOM 849 N N . LYS A 1 103 ? 5.128 1.384 7.162 1.00 97.25 103 LYS A N 1
ATOM 850 C CA . LYS A 1 103 ? 4.449 2.618 6.747 1.00 97.25 103 LYS A CA 1
ATOM 851 C C . LYS A 1 103 ? 2.939 2.410 6.633 1.00 97.25 103 LYS A C 1
ATOM 853 O O . LYS A 1 103 ? 2.184 3.172 7.231 1.00 97.25 103 LYS A O 1
ATOM 858 N N . VAL A 1 104 ? 2.522 1.347 5.946 1.00 97.94 104 VAL A N 1
ATOM 859 C CA . VAL A 1 104 ? 1.102 1.019 5.748 1.00 97.94 104 VAL A CA 1
ATOM 860 C C . VAL A 1 104 ? 0.451 0.548 7.052 1.00 97.94 104 VAL A C 1
ATOM 862 O O . VAL A 1 104 ? -0.626 1.011 7.405 1.00 97.94 104 VAL A O 1
ATOM 865 N N . GLU A 1 105 ? 1.127 -0.301 7.837 1.00 96.94 105 GLU A N 1
ATOM 866 C CA . GLU A 1 105 ? 0.648 -0.695 9.173 1.00 96.94 105 GLU A CA 1
ATOM 867 C C . GLU A 1 105 ? 0.440 0.523 10.081 1.00 96.94 105 GLU A C 1
ATOM 869 O O . GLU A 1 105 ? -0.527 0.565 10.832 1.00 96.94 105 GLU A O 1
ATOM 874 N N . GLY A 1 106 ? 1.311 1.533 9.990 1.00 96.12 106 GLY A N 1
ATOM 875 C CA . GLY A 1 106 ? 1.123 2.788 10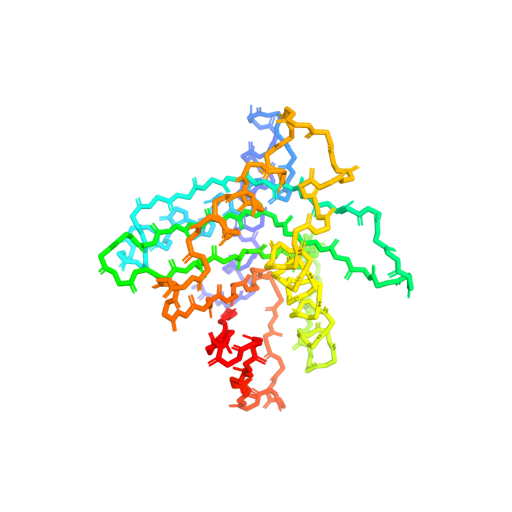.707 1.00 96.12 106 GLY A CA 1
ATOM 876 C C . GLY A 1 106 ? -0.150 3.523 10.281 1.00 96.12 106 GLY A C 1
ATOM 877 O O . GLY A 1 106 ? -0.877 3.995 11.146 1.00 96.12 106 GLY A O 1
ATOM 878 N N . PHE A 1 107 ? -0.458 3.576 8.980 1.00 97.12 107 PHE A N 1
ATOM 879 C CA . PHE A 1 107 ? -1.708 4.172 8.490 1.00 97.12 107 PHE A CA 1
ATOM 880 C C . PHE A 1 107 ? -2.928 3.447 9.064 1.00 97.12 107 PHE A C 1
ATOM 882 O O . PHE A 1 107 ? -3.849 4.094 9.555 1.00 97.12 107 PHE A O 1
ATOM 889 N N . ILE A 1 108 ? -2.901 2.110 9.069 1.00 97.44 108 ILE A N 1
ATOM 890 C CA . ILE A 1 108 ? -3.965 1.283 9.650 1.00 97.44 108 ILE A CA 1
ATOM 891 C C . ILE A 1 108 ? -4.127 1.584 11.147 1.00 97.44 108 ILE A C 1
ATOM 893 O O . ILE A 1 108 ? -5.241 1.851 11.588 1.00 97.44 108 ILE A O 1
ATOM 897 N N . GLU A 1 109 ? -3.031 1.578 11.919 1.00 96.56 109 GLU A N 1
ATOM 898 C CA . GLU A 1 109 ? -3.037 1.885 13.361 1.00 96.56 109 GLU A CA 1
ATOM 899 C C . GLU A 1 109 ? -3.703 3.247 13.638 1.00 96.56 109 GLU A C 1
ATOM 901 O O . GLU A 1 109 ? -4.646 3.316 14.425 1.00 96.56 109 GLU A O 1
ATOM 906 N N . TYR A 1 110 ? -3.268 4.305 12.943 1.00 96.25 110 TYR A N 1
ATOM 907 C CA . TYR A 1 110 ? -3.795 5.665 13.129 1.00 96.25 110 TYR A CA 1
ATOM 908 C C . TYR A 1 110 ? -5.194 5.895 12.534 1.00 96.25 110 TYR A C 1
ATOM 910 O O . TYR A 1 110 ? -5.848 6.897 12.831 1.00 96.25 110 TYR A O 1
ATOM 918 N N . SER A 1 111 ? -5.652 4.992 11.665 1.00 96.56 111 SER A N 1
ATOM 919 C CA . SER A 1 111 ? -7.030 5.002 11.175 1.00 96.56 111 SER A CA 1
ATOM 920 C C . SER A 1 111 ? -7.973 4.347 12.180 1.00 96.56 111 SER A C 1
ATOM 922 O O . SER A 1 111 ? -9.061 4.855 12.434 1.00 96.56 111 SER A O 1
ATOM 924 N N . LEU A 1 112 ? -7.557 3.230 12.786 1.00 97.00 112 LEU A N 1
ATOM 925 C CA . LEU A 1 112 ? -8.351 2.497 13.777 1.00 97.00 112 LEU A CA 1
ATOM 926 C C . LEU A 1 112 ? -8.524 3.278 15.087 1.00 97.00 112 LEU A C 1
ATOM 928 O O . LEU A 1 112 ? -9.611 3.247 15.679 1.00 97.00 112 LEU A O 1
ATOM 932 N N . ASP A 1 113 ? -7.483 3.997 15.521 1.00 95.19 113 ASP A N 1
ATOM 933 C CA . ASP A 1 113 ? -7.524 4.817 16.737 1.00 95.19 113 ASP A CA 1
ATOM 934 C C . ASP A 1 113 ? -8.234 6.173 16.543 1.00 95.19 113 ASP A C 1
ATOM 936 O O . ASP A 1 113 ? -8.648 6.788 17.527 1.00 95.19 113 ASP A O 1
ATOM 940 N N . GLY A 1 114 ? -8.467 6.585 15.290 1.00 95.31 114 GLY A N 1
ATOM 941 C CA . GLY A 1 114 ? -9.147 7.829 14.918 1.00 95.31 114 GLY A CA 1
ATOM 942 C C . GLY A 1 114 ? -8.227 9.048 14.795 1.00 95.31 114 GLY A C 1
ATOM 943 O O . GLY A 1 114 ? -8.711 10.140 14.499 1.00 95.31 114 GLY A O 1
ATOM 944 N N . TYR A 1 115 ? -6.912 8.893 14.968 1.00 95.19 115 TYR A N 1
ATOM 945 C CA . TYR A 1 115 ? -5.954 9.996 14.914 1.00 95.19 115 TYR A CA 1
ATOM 946 C C . TYR A 1 115 ? -6.009 10.763 13.589 1.00 95.19 115 TYR A C 1
ATOM 948 O O . TYR A 1 115 ? -6.003 11.995 13.593 1.00 95.19 115 TYR A O 1
ATOM 956 N N . ILE A 1 116 ? -6.067 10.060 12.452 1.00 94.75 116 ILE A N 1
ATOM 957 C CA . ILE A 1 116 ? -6.111 10.717 11.135 1.00 94.75 116 ILE A CA 1
ATOM 958 C C . ILE A 1 116 ? -7.397 11.539 10.994 1.00 94.75 116 ILE A C 1
ATOM 960 O O . ILE A 1 116 ? -7.333 12.680 10.554 1.00 94.75 116 ILE A O 1
ATOM 964 N N . ILE A 1 117 ? -8.540 11.024 11.451 1.00 95.69 117 ILE A N 1
ATOM 965 C CA . ILE A 1 117 ? -9.831 11.732 11.405 1.00 95.69 117 ILE A CA 1
ATOM 966 C C . ILE A 1 117 ? -9.778 13.027 12.228 1.00 95.69 117 ILE A C 1
ATOM 968 O O . ILE A 1 117 ? -10.324 14.051 11.831 1.00 95.69 117 ILE A O 1
ATOM 972 N N . GLU A 1 118 ? -9.099 13.020 13.373 1.00 94.94 118 GLU A N 1
ATOM 973 C CA . GLU A 1 118 ? -9.000 14.209 14.227 1.00 94.94 118 GLU A CA 1
ATOM 974 C C . GLU A 1 118 ? -8.027 15.276 13.699 1.00 94.94 118 GLU A C 1
ATOM 976 O O . GLU A 1 118 ? -8.163 16.449 14.048 1.00 94.94 118 GLU A O 1
ATOM 981 N N . ASN A 1 119 ? -7.027 14.887 12.897 1.00 93.56 119 ASN A N 1
ATOM 982 C CA . ASN A 1 119 ? -5.881 15.748 12.573 1.00 93.56 119 ASN A CA 1
ATOM 983 C C . ASN A 1 119 ? -5.708 16.047 11.074 1.00 93.56 119 ASN A C 1
ATOM 985 O O . ASN A 1 119 ? -4.969 16.971 10.730 1.00 93.56 119 ASN A O 1
ATOM 989 N N . ALA A 1 120 ? -6.339 15.282 10.183 1.00 92.31 120 ALA A N 1
ATOM 990 C CA . ALA A 1 120 ? -6.238 15.464 8.739 1.00 92.31 120 ALA A CA 1
ATOM 991 C C . ALA A 1 120 ? -7.284 16.444 8.194 1.00 92.31 120 ALA A C 1
ATOM 993 O O . ALA A 1 120 ? -8.304 16.725 8.820 1.00 92.31 120 ALA A O 1
ATOM 994 N N . GLU A 1 121 ? -7.035 16.951 6.986 1.00 91.25 121 GLU A N 1
ATOM 995 C CA . GLU A 1 121 ? -8.009 17.756 6.255 1.00 91.25 121 GLU A CA 1
ATOM 996 C C . GLU A 1 121 ? -9.196 16.872 5.813 1.00 91.25 121 GLU A C 1
ATOM 998 O O . GLU A 1 121 ? -8.962 15.889 5.100 1.00 91.25 121 GLU A O 1
ATOM 1003 N N . PRO A 1 122 ? -10.456 17.202 6.168 1.00 90.38 122 PRO A N 1
ATOM 1004 C CA . PRO A 1 122 ? -11.623 16.370 5.841 1.00 90.38 122 PRO A CA 1
ATOM 1005 C C . PRO A 1 122 ? -11.902 16.181 4.345 1.00 90.38 122 PRO A C 1
ATOM 1007 O O . PRO A 1 122 ? -12.653 15.294 3.963 1.00 90.38 122 PRO A O 1
ATOM 1010 N N . SER A 1 123 ? -11.330 17.033 3.493 1.00 90.50 123 SER A N 1
ATOM 1011 C CA . SER A 1 123 ? -11.420 16.937 2.031 1.00 90.50 123 SER A CA 1
ATOM 1012 C C . SER A 1 123 ? -10.400 15.961 1.429 1.00 90.50 123 SER A C 1
ATOM 1014 O O . SER A 1 123 ? -10.452 15.690 0.231 1.00 90.50 123 SER A O 1
ATOM 1016 N N . SER A 1 124 ? -9.439 15.472 2.223 1.00 92.69 124 SER A N 1
ATOM 1017 C CA . SER A 1 124 ? -8.377 14.595 1.733 1.00 92.69 124 SER A CA 1
ATOM 1018 C C . SER A 1 124 ? -8.853 13.149 1.616 1.00 92.69 124 SER A C 1
ATOM 1020 O O . SER A 1 124 ? -9.526 12.627 2.503 1.00 92.69 124 SER A O 1
ATOM 1022 N N . LEU A 1 125 ? -8.424 12.456 0.561 1.00 92.44 125 LEU A N 1
ATOM 1023 C CA . LEU A 1 125 ? -8.722 11.030 0.381 1.00 92.44 125 LEU A CA 1
ATOM 1024 C C . LEU A 1 125 ? -8.194 10.176 1.548 1.00 92.44 125 LEU A C 1
ATOM 1026 O O . LEU A 1 125 ? -8.846 9.230 1.975 1.00 92.44 125 LEU A O 1
ATOM 1030 N N . GLY A 1 126 ? -7.048 10.540 2.133 1.00 93.50 126 GLY A N 1
ATOM 1031 C CA . GLY A 1 126 ? -6.525 9.858 3.319 1.00 93.50 126 GLY A CA 1
ATOM 1032 C C . GLY A 1 126 ? -7.451 9.952 4.537 1.00 93.50 126 GLY A C 1
ATOM 1033 O O . GLY A 1 126 ? -7.563 8.983 5.289 1.00 93.50 126 GLY A O 1
ATOM 1034 N N . TYR A 1 127 ? -8.150 11.082 4.710 1.00 95.44 127 TYR A N 1
ATOM 1035 C CA . TYR A 1 127 ? -9.197 11.224 5.724 1.00 95.44 127 TYR A CA 1
ATOM 1036 C C . TYR A 1 127 ? -10.377 10.299 5.422 1.00 95.44 127 TYR A C 1
ATOM 1038 O O . TYR A 1 127 ? -10.793 9.551 6.303 1.00 95.44 127 TYR A O 1
ATOM 1046 N N . GLU A 1 128 ? -10.874 10.303 4.184 1.00 95.62 128 GLU A N 1
ATOM 1047 C CA . GLU A 1 128 ? -12.014 9.478 3.764 1.00 95.62 128 GLU A CA 1
ATOM 1048 C C . GLU A 1 128 ? -11.751 7.982 4.003 1.00 95.62 128 GLU A C 1
ATOM 1050 O O . GLU A 1 128 ? -12.554 7.287 4.628 1.00 95.62 128 GLU A O 1
ATOM 1055 N N . ILE A 1 129 ? -10.576 7.491 3.602 1.00 96.12 129 ILE A N 1
ATOM 1056 C CA . ILE A 1 129 ? -10.172 6.094 3.811 1.00 96.12 129 ILE A CA 1
ATOM 1057 C C . ILE A 1 129 ? -10.052 5.781 5.307 1.00 96.12 129 ILE A C 1
ATOM 1059 O O . ILE A 1 129 ? -10.510 4.730 5.768 1.00 96.12 129 ILE A O 1
ATOM 1063 N N . SER A 1 130 ? -9.461 6.690 6.087 1.00 96.88 130 SER A N 1
ATOM 1064 C CA . SER A 1 130 ? -9.360 6.521 7.536 1.00 96.88 130 SER A CA 1
ATOM 1065 C C . SER A 1 130 ? -10.736 6.470 8.200 1.00 96.88 130 SER A C 1
ATOM 1067 O O . SER A 1 130 ? -10.939 5.668 9.112 1.00 96.88 130 SER A O 1
ATOM 1069 N N . GLU A 1 131 ? -11.677 7.307 7.768 1.00 96.94 131 GLU A N 1
ATOM 1070 C CA . GLU A 1 131 ? -13.050 7.319 8.265 1.00 96.94 131 GLU A CA 1
ATOM 1071 C C . GLU A 1 131 ? -13.771 6.008 7.924 1.00 96.94 131 GLU A C 1
ATOM 1073 O O . GLU A 1 131 ? -14.419 5.415 8.793 1.00 96.94 131 GLU A O 1
ATOM 1078 N N . LEU A 1 132 ? -13.597 5.491 6.704 1.00 95.81 132 LEU A N 1
ATOM 1079 C CA . LEU A 1 132 ? -14.126 4.187 6.300 1.00 95.81 132 LEU A CA 1
ATOM 1080 C C . LEU A 1 132 ? -13.597 3.056 7.189 1.00 95.81 132 LEU A C 1
ATOM 1082 O O . LEU A 1 132 ? -14.391 2.235 7.663 1.00 95.81 132 LEU A O 1
ATOM 1086 N N . ILE A 1 133 ? -12.288 3.022 7.453 1.00 97.19 133 ILE A N 1
ATOM 1087 C CA . ILE A 1 133 ? -11.669 2.029 8.343 1.00 97.19 133 ILE A CA 1
ATOM 1088 C C . ILE A 1 133 ? -12.230 2.165 9.763 1.00 97.19 133 ILE A C 1
ATOM 1090 O O . ILE A 1 133 ? -12.693 1.178 10.339 1.00 97.19 133 ILE A O 1
ATOM 1094 N N . TYR A 1 134 ? -12.250 3.377 10.320 1.00 97.50 134 TYR A N 1
ATOM 1095 C CA . TYR A 1 134 ? -12.714 3.624 11.684 1.00 97.50 134 TYR A CA 1
ATOM 1096 C C . TYR A 1 134 ? -14.178 3.217 11.885 1.00 97.50 134 TYR A C 1
ATOM 1098 O O . TYR A 1 134 ? -14.509 2.506 12.839 1.00 97.50 134 TYR A O 1
ATOM 1106 N N . ASN A 1 135 ? -15.054 3.609 10.956 1.00 96.56 135 ASN A N 1
ATOM 1107 C CA . ASN A 1 135 ? -16.486 3.323 11.017 1.00 96.56 135 ASN A CA 1
ATOM 1108 C C . ASN A 1 135 ? -16.799 1.829 10.845 1.00 96.56 135 ASN A C 1
ATOM 1110 O O . ASN A 1 135 ? -17.813 1.344 11.354 1.00 96.56 135 ASN A O 1
ATOM 1114 N N . ASN A 1 136 ? -15.925 1.077 10.168 1.00 95.31 136 ASN A N 1
ATOM 1115 C CA . ASN A 1 136 ? -16.103 -0.354 9.930 1.00 95.31 136 ASN A CA 1
ATOM 1116 C C . ASN A 1 136 ? -15.222 -1.247 10.810 1.00 95.31 136 ASN A C 1
ATOM 1118 O O . ASN A 1 136 ? -15.330 -2.463 10.688 1.00 95.31 136 ASN A O 1
ATOM 1122 N N . LYS A 1 137 ? -14.416 -0.707 11.733 1.00 95.06 137 LYS A N 1
ATOM 1123 C CA . LYS A 1 137 ? -13.381 -1.454 12.479 1.00 95.06 137 LYS A CA 1
ATOM 1124 C C . LYS A 1 137 ? -13.828 -2.774 13.114 1.00 95.06 137 LYS A C 1
ATOM 1126 O O . LYS A 1 137 ? -13.080 -3.741 13.111 1.00 95.06 137 LYS A O 1
ATOM 1131 N N . ASN A 1 138 ? -15.070 -2.849 13.597 1.00 94.56 138 ASN A N 1
ATOM 1132 C CA . ASN A 1 138 ? -15.627 -4.059 14.221 1.00 94.56 138 ASN A CA 1
ATOM 1133 C C . ASN A 1 138 ? -16.068 -5.139 13.213 1.00 94.56 138 ASN A C 1
ATOM 1135 O O . ASN A 1 138 ? -16.421 -6.244 13.617 1.00 94.56 138 ASN A O 1
ATOM 1139 N N . LYS A 1 139 ? -16.126 -4.801 11.924 1.00 95.75 139 LYS A N 1
ATOM 1140 C CA . LYS A 1 139 ? -16.514 -5.685 10.818 1.00 95.75 139 LYS A CA 1
ATOM 1141 C C . LYS A 1 139 ? -15.323 -6.111 9.966 1.00 95.75 139 LYS A C 1
ATOM 1143 O O . LYS A 1 139 ? -15.446 -7.099 9.252 1.00 95.75 139 LYS A O 1
ATOM 1148 N N . ILE A 1 140 ? -14.208 -5.377 10.023 1.00 97.06 140 ILE A N 1
ATOM 1149 C CA . ILE A 1 140 ? -13.011 -5.685 9.237 1.00 97.06 140 ILE A CA 1
ATOM 1150 C C . ILE A 1 140 ? -12.496 -7.063 9.640 1.00 97.06 140 ILE A C 1
ATOM 1152 O O . ILE A 1 140 ? -12.179 -7.309 10.804 1.00 97.06 140 ILE A O 1
ATOM 1156 N N . THR A 1 141 ? -12.397 -7.962 8.667 1.00 96.56 141 THR A N 1
ATOM 1157 C CA . THR A 1 141 ? -11.916 -9.327 8.907 1.00 96.56 141 THR A CA 1
ATOM 1158 C C . THR A 1 141 ? -10.408 -9.436 8.697 1.00 96.56 141 THR A C 1
ATOM 1160 O O . THR A 1 141 ? -9.746 -10.250 9.351 1.00 96.56 141 THR A O 1
ATOM 1163 N N . LYS A 1 142 ? -9.849 -8.613 7.799 1.00 97.12 142 LYS A N 1
ATOM 1164 C CA . LYS A 1 142 ? -8.443 -8.659 7.398 1.00 97.12 142 LYS A CA 1
ATOM 1165 C C . LYS A 1 142 ? -7.982 -7.354 6.743 1.00 97.12 142 LYS A C 1
ATOM 1167 O O . LYS A 1 142 ? -8.748 -6.684 6.057 1.00 97.12 142 LYS A O 1
ATOM 1172 N N . PHE A 1 143 ? -6.692 -7.061 6.886 1.00 98.12 143 PHE A N 1
ATOM 1173 C CA . PHE A 1 143 ? -5.970 -6.138 6.014 1.00 98.12 143 PHE A CA 1
ATOM 1174 C C . PHE A 1 143 ? -5.009 -6.900 5.089 1.00 98.12 143 PHE A C 1
ATOM 1176 O O . PHE A 1 143 ? -4.276 -7.785 5.546 1.00 98.12 143 PHE A O 1
ATOM 1183 N N . LYS A 1 144 ? -4.971 -6.544 3.803 1.00 97.31 144 LYS A N 1
ATOM 1184 C CA . LYS A 1 144 ? -3.974 -7.024 2.831 1.00 97.31 144 LYS A CA 1
ATOM 1185 C C . LYS A 1 144 ? -3.120 -5.833 2.399 1.00 97.31 144 LYS A C 1
ATOM 1187 O O . LYS A 1 144 ? -3.644 -4.817 1.967 1.00 97.31 144 LYS A O 1
ATOM 1192 N N . ILE A 1 145 ? -1.807 -5.927 2.558 1.00 98.12 145 ILE A N 1
ATOM 1193 C CA . ILE A 1 145 ? -0.864 -4.906 2.097 1.00 98.12 145 ILE A CA 1
ATOM 1194 C C . ILE A 1 145 ? -0.248 -5.397 0.793 1.00 98.12 145 ILE A C 1
ATOM 1196 O O . ILE A 1 145 ? 0.354 -6.471 0.779 1.00 98.12 145 ILE A O 1
ATOM 1200 N N . TYR A 1 146 ? -0.352 -4.607 -0.265 1.00 97.44 146 TYR A N 1
ATOM 1201 C CA . TYR A 1 146 ? 0.333 -4.839 -1.530 1.00 97.44 146 TYR A CA 1
ATOM 1202 C C . TYR A 1 146 ? 1.523 -3.893 -1.654 1.00 97.44 146 TYR A C 1
ATOM 1204 O O . TYR A 1 146 ? 1.374 -2.676 -1.563 1.00 97.44 146 TYR A O 1
ATOM 1212 N N . ILE A 1 147 ? 2.713 -4.457 -1.842 1.00 97.75 147 ILE A N 1
ATOM 1213 C CA . ILE A 1 147 ? 3.927 -3.697 -2.135 1.00 97.75 147 ILE A CA 1
ATOM 1214 C C . ILE A 1 147 ? 4.207 -3.841 -3.626 1.00 97.75 147 ILE A C 1
ATOM 1216 O O . ILE A 1 147 ? 4.703 -4.873 -4.058 1.00 97.75 147 ILE A O 1
ATOM 1220 N N . LEU A 1 148 ? 3.924 -2.805 -4.403 1.00 97.19 148 LEU A N 1
ATOM 1221 C CA . LEU A 1 148 ? 4.181 -2.806 -5.839 1.00 97.19 148 LEU A CA 1
ATOM 1222 C C . LEU A 1 148 ? 5.636 -2.406 -6.083 1.00 97.19 148 LEU A C 1
ATOM 1224 O O . LEU A 1 148 ? 6.083 -1.371 -5.594 1.00 97.19 148 LEU A O 1
ATOM 1228 N N . THR A 1 149 ? 6.404 -3.205 -6.822 1.00 95.62 149 THR A N 1
ATOM 1229 C CA . THR A 1 149 ? 7.813 -2.890 -7.101 1.00 95.62 149 THR A CA 1
ATOM 1230 C C . THR A 1 149 ? 8.258 -3.355 -8.483 1.00 95.62 149 THR A C 1
ATOM 1232 O O . THR A 1 149 ? 7.819 -4.389 -8.978 1.00 95.62 149 THR A O 1
ATOM 1235 N N . ASP A 1 150 ? 9.187 -2.617 -9.090 1.00 94.38 150 ASP A N 1
ATOM 1236 C CA . ASP A 1 150 ? 9.889 -3.017 -10.315 1.00 94.38 150 ASP A CA 1
ATOM 1237 C C . ASP A 1 150 ? 11.202 -3.777 -10.029 1.00 94.38 150 ASP A C 1
ATOM 1239 O O . ASP A 1 150 ? 11.989 -4.051 -10.941 1.00 94.38 150 ASP A O 1
ATOM 1243 N N . LYS A 1 151 ? 11.477 -4.093 -8.760 1.00 94.62 151 LYS A N 1
ATOM 1244 C CA . LYS A 1 151 ? 12.703 -4.757 -8.300 1.00 94.62 151 LYS A CA 1
ATOM 1245 C C . LYS A 1 151 ? 12.536 -6.272 -8.261 1.00 94.62 151 LYS A C 1
ATOM 1247 O O . LYS A 1 151 ? 11.448 -6.800 -8.055 1.00 94.62 151 LYS A O 1
ATOM 1252 N N . ILE A 1 152 ? 13.646 -7.003 -8.358 1.00 93.06 152 ILE A N 1
ATOM 1253 C CA . ILE A 1 152 ? 13.631 -8.454 -8.124 1.00 93.06 152 ILE A CA 1
ATOM 1254 C C . ILE A 1 152 ? 13.602 -8.723 -6.620 1.00 93.06 152 ILE A C 1
ATOM 1256 O O . ILE A 1 152 ? 14.460 -8.250 -5.873 1.00 93.06 152 ILE A O 1
ATOM 1260 N N . ILE A 1 153 ? 12.661 -9.545 -6.161 1.00 94.69 153 ILE A N 1
ATOM 1261 C CA . ILE A 1 153 ? 12.639 -9.997 -4.768 1.00 94.69 153 ILE A CA 1
ATOM 1262 C C . ILE A 1 153 ? 13.888 -10.843 -4.490 1.00 94.69 153 ILE A C 1
ATOM 1264 O O . ILE A 1 153 ? 14.194 -11.807 -5.196 1.00 94.69 153 ILE A O 1
ATOM 1268 N N . SER A 1 154 ? 14.627 -10.494 -3.435 1.00 95.44 154 SER A N 1
ATOM 1269 C CA . SER A 1 154 ? 15.816 -11.245 -3.030 1.00 95.44 154 SER A CA 1
ATOM 1270 C C . SER A 1 154 ? 15.475 -12.705 -2.738 1.00 95.44 154 SER A C 1
ATOM 1272 O O . SER A 1 154 ? 14.574 -12.989 -1.956 1.00 95.44 154 SER A O 1
ATOM 1274 N N . SER A 1 155 ? 16.299 -13.640 -3.217 1.00 93.62 155 SER A N 1
ATOM 1275 C CA . SER A 1 155 ? 16.171 -15.078 -2.913 1.00 93.62 155 SER A CA 1
ATOM 1276 C C . SER A 1 155 ? 16.250 -15.425 -1.416 1.00 93.62 155 SER A C 1
ATOM 1278 O O . SER A 1 155 ? 15.922 -16.539 -1.005 1.00 93.62 155 SER A O 1
ATOM 1280 N N . ARG A 1 156 ? 16.691 -14.479 -0.573 1.00 93.88 156 ARG A N 1
ATOM 1281 C CA . ARG A 1 156 ? 16.688 -14.600 0.895 1.00 93.88 156 ARG A CA 1
ATOM 1282 C C . ARG A 1 156 ? 15.319 -14.305 1.519 1.00 93.88 156 ARG A C 1
ATOM 1284 O O . ARG A 1 156 ? 15.106 -14.651 2.681 1.00 93.88 156 ARG A O 1
ATOM 1291 N N . VAL A 1 157 ? 14.412 -13.660 0.790 1.00 92.75 157 VAL A N 1
ATOM 1292 C CA . VAL A 1 157 ? 13.016 -13.451 1.189 1.00 92.75 157 VAL A CA 1
ATOM 1293 C C . VAL A 1 157 ? 12.278 -14.754 0.902 1.00 92.75 157 VAL A C 1
ATOM 1295 O O . VAL A 1 157 ? 11.823 -15.005 -0.206 1.00 92.75 157 VAL A O 1
ATOM 1298 N N . LYS A 1 158 ? 12.233 -15.644 1.896 1.00 88.94 158 LYS A N 1
ATOM 1299 C CA . LYS A 1 158 ? 11.570 -16.950 1.748 1.00 88.94 158 LYS A CA 1
ATOM 1300 C C . LYS A 1 158 ? 10.086 -16.902 2.079 1.00 88.94 158 LYS A C 1
ATOM 1302 O O . LYS A 1 158 ? 9.312 -17.692 1.554 1.00 88.94 158 LYS A O 1
ATOM 1307 N N . LYS A 1 159 ? 9.721 -16.037 3.021 1.00 88.44 159 LYS A N 1
ATOM 1308 C CA . LYS A 1 159 ? 8.366 -15.895 3.537 1.00 88.44 159 LYS A CA 1
ATOM 1309 C C . LYS A 1 159 ? 8.213 -14.510 4.144 1.00 88.44 159 LYS A C 1
ATOM 1311 O O . LYS A 1 159 ? 9.132 -14.028 4.807 1.00 88.44 159 LYS A O 1
ATOM 1316 N N . ILE A 1 160 ? 7.046 -13.915 3.943 1.00 91.75 160 ILE A N 1
ATOM 1317 C CA . ILE A 1 160 ? 6.630 -12.705 4.638 1.00 91.75 160 ILE A CA 1
ATOM 1318 C C . ILE A 1 160 ? 5.591 -13.134 5.670 1.00 91.75 160 ILE A C 1
ATOM 1320 O O . ILE A 1 160 ? 4.535 -13.657 5.322 1.00 91.75 160 ILE A O 1
ATOM 1324 N N . ASP A 1 161 ? 5.925 -13.009 6.952 1.00 88.00 161 ASP A N 1
ATOM 1325 C CA . ASP A 1 161 ? 5.022 -13.442 8.017 1.00 88.00 161 ASP A CA 1
ATOM 1326 C C . ASP A 1 161 ? 3.833 -12.489 8.156 1.00 88.00 161 ASP A C 1
ATOM 1328 O O . ASP A 1 161 ? 3.999 -11.265 8.159 1.00 88.00 161 ASP A O 1
ATOM 1332 N N . SER A 1 162 ? 2.635 -13.044 8.326 1.00 90.62 162 SER A N 1
ATOM 1333 C CA . SER A 1 162 ? 1.449 -12.273 8.700 1.00 90.62 162 SER A CA 1
ATOM 1334 C C . SER A 1 162 ? 1.609 -11.692 10.107 1.00 90.62 162 SER A C 1
ATOM 1336 O O . SER A 1 162 ? 2.173 -12.342 10.989 1.00 90.62 162 SER A O 1
ATOM 1338 N N . THR A 1 163 ? 1.092 -10.490 10.331 1.00 94.69 163 THR A N 1
ATOM 1339 C CA . THR A 1 163 ? 1.002 -9.858 11.661 1.00 94.69 163 THR A CA 1
ATOM 1340 C C . THR A 1 163 ? -0.465 -9.664 12.026 1.00 94.69 163 THR A C 1
ATOM 1342 O O . THR A 1 163 ? -1.362 -10.174 11.352 1.00 94.69 163 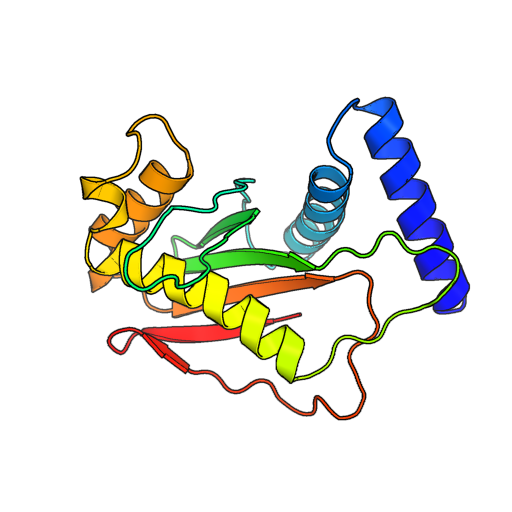THR A O 1
ATOM 1345 N N . SER A 1 164 ? -0.713 -8.947 13.116 1.00 96.12 164 SER A N 1
ATOM 1346 C CA . SER A 1 164 ? -2.037 -8.468 13.470 1.00 96.12 164 SER A CA 1
ATOM 1347 C C . SER A 1 164 ? -1.960 -7.064 14.055 1.00 96.12 164 SER A C 1
ATOM 1349 O O . SER A 1 164 ? -1.021 -6.773 14.801 1.00 96.12 164 SER A O 1
ATOM 1351 N N . ILE A 1 165 ? -2.969 -6.243 13.781 1.00 96.25 165 ILE A N 1
ATOM 1352 C CA . ILE A 1 165 ? -3.185 -4.930 14.398 1.00 96.25 165 ILE A CA 1
ATOM 1353 C C . ILE A 1 165 ? -4.534 -5.004 15.107 1.00 96.25 165 ILE A C 1
ATOM 1355 O O . ILE A 1 165 ? -5.521 -5.393 14.495 1.00 96.25 165 ILE A O 1
ATOM 1359 N N . GLU A 1 166 ? -4.558 -4.740 16.415 1.00 93.69 166 GLU A N 1
ATOM 1360 C CA . GLU A 1 166 ? -5.769 -4.855 17.252 1.00 93.69 166 GLU A CA 1
ATOM 1361 C C . GLU A 1 166 ? -6.509 -6.207 17.128 1.00 93.69 166 GLU A C 1
ATOM 1363 O O . GLU A 1 166 ? -7.722 -6.301 17.280 1.00 93.69 166 GLU A O 1
ATOM 1368 N N . GLY A 1 167 ? -5.769 -7.288 16.856 1.00 93.88 167 GLY A N 1
ATOM 1369 C CA . GLY A 1 167 ? -6.327 -8.631 16.660 1.00 93.88 167 GLY A CA 1
ATOM 1370 C C . GLY A 1 167 ? -6.818 -8.928 15.237 1.00 93.88 167 GLY A C 1
ATOM 1371 O O . GLY A 1 167 ? -7.107 -10.086 14.940 1.00 93.88 167 GLY A O 1
ATOM 1372 N N . ILE A 1 168 ? -6.835 -7.940 14.339 1.00 96.94 168 ILE A N 1
ATOM 1373 C CA . ILE A 1 168 ? -7.159 -8.107 12.916 1.00 96.94 168 ILE A CA 1
ATOM 1374 C C . ILE A 1 168 ? -5.903 -8.555 12.171 1.00 96.94 168 ILE A C 1
ATOM 1376 O O . ILE A 1 168 ? -4.836 -7.957 12.323 1.00 96.94 168 ILE A O 1
ATOM 1380 N N . LYS A 1 169 ? -6.007 -9.616 11.367 1.00 97.31 169 LYS A N 1
ATOM 1381 C CA . LYS A 1 169 ? -4.874 -10.172 10.614 1.00 97.31 169 LYS A CA 1
ATOM 1382 C C . LYS A 1 169 ? -4.404 -9.202 9.526 1.00 97.31 169 LYS A C 1
ATOM 1384 O O . LYS A 1 169 ? -5.227 -8.637 8.811 1.00 97.31 169 LYS A O 1
ATOM 1389 N N . VAL A 1 170 ? -3.087 -9.082 9.364 1.00 98.06 170 VAL A N 1
ATOM 1390 C CA . VAL A 1 170 ? -2.445 -8.312 8.292 1.00 98.06 170 VAL A CA 1
ATOM 1391 C C . VAL A 1 170 ? -1.565 -9.236 7.455 1.00 98.06 170 VAL A C 1
ATOM 1393 O O . VAL A 1 170 ? -0.549 -9.752 7.939 1.00 98.06 170 VAL A O 1
ATOM 1396 N N . ASP A 1 171 ? -1.961 -9.433 6.201 1.00 96.94 171 ASP A N 1
ATOM 1397 C CA . ASP 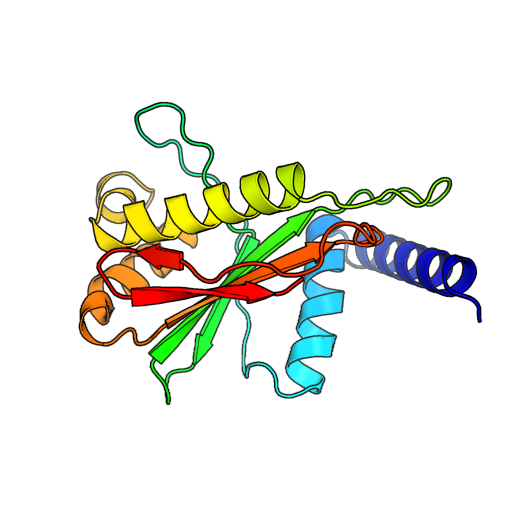A 1 171 ? -1.212 -10.187 5.196 1.00 96.94 171 ASP A CA 1
ATOM 1398 C C . ASP A 1 171 ? -0.457 -9.222 4.268 1.00 96.94 171 ASP A C 1
ATOM 1400 O O . ASP A 1 171 ? -0.885 -8.091 4.058 1.00 96.94 171 ASP A O 1
ATOM 1404 N N . VAL A 1 172 ? 0.686 -9.650 3.726 1.00 97.25 172 VAL A N 1
ATOM 1405 C CA . VAL A 1 172 ? 1.511 -8.835 2.820 1.00 97.25 172 VAL A CA 1
ATOM 1406 C C . VAL A 1 172 ? 1.774 -9.621 1.541 1.00 97.25 172 VAL A C 1
ATOM 1408 O O . VAL A 1 172 ? 2.202 -10.773 1.613 1.00 97.25 172 VAL A O 1
ATOM 1411 N N . SER A 1 173 ? 1.538 -8.984 0.397 1.00 94.69 173 SER A N 1
ATOM 1412 C CA . SER A 1 173 ? 1.817 -9.481 -0.954 1.00 94.69 173 SER A CA 1
ATOM 1413 C C . SER A 1 173 ? 2.744 -8.494 -1.675 1.00 94.69 173 SER A C 1
ATOM 1415 O O . SER A 1 173 ? 2.708 -7.299 -1.381 1.00 94.69 173 SER A O 1
ATOM 1417 N N . ILE A 1 174 ? 3.603 -8.999 -2.560 1.00 93.12 174 ILE A N 1
ATOM 1418 C CA . ILE A 1 174 ? 4.561 -8.226 -3.367 1.00 93.12 174 ILE A CA 1
ATOM 1419 C C . ILE A 1 174 ? 4.441 -8.708 -4.803 1.00 93.12 174 ILE A C 1
ATOM 1421 O O . ILE A 1 174 ? 4.457 -9.953 -4.954 1.00 93.12 174 ILE A O 1
#

Radius of gyration: 16.53 Å; chains: 1; bounding box: 39×35×41 Å

Foldseek 3Di:
DDLLVVLLVVLVVLVVCCVVVVHDSQVSLVVVVVVVCCVVVVAPDKDAAWDFDDDPPPQTATFGIWGADPVQQEIETEDEDEDSDSPDAAEDEPVNLVSRVSNHVVLLQCLCVCVCCVPPDCPHPSNVVSPVCNVCVVRRQAYEYEYRYSHHYDPVCPDDDWDDDPNHIYHYDD

Secondary structure (DSSP, 8-state):
--HHHHHHHHHHHHHHHHHHHT--HHHHHHHHHHHHHHHTTS-S--EEEEE----GGG----EEEEEEETTTTEEEEEEEE----SSS--EE-HHHHHHHHHHHHHHHHHHHSSHHHHHS-TTSHHHHHHHHHHHHTTT--EEEEEEEESSEEPTT------EEETTEEEEEE-

Sequence (174 aa):
MDLREYRATLLQEINISAATNRNDIVSEFIQYYVENMIDAEEFDDFTECFYEPLVPRQKKVQIDGYARDEVDNTFSLFIADFSNNNIDIETLINTQIKVLRKKVEGFIEYSLDGYIIENAEPSSLGYEISELIYNNKNKITKFKIYILTDKIISSRVKKIDSTSIEGIKVDVSI

InterPro domains:
  IPR055101 Abortive infection phage resistance protein, N-terminal domain [PF22879] (29-174)